Protein AF-A0A7X6ZWE7-F1 (afdb_monomer)

Radius of gyration: 20.79 Å; Cα contacts (8 Å, |Δi|>4): 295; chains: 1; bounding box: 58×26×66 Å

pLDDT: mean 70.1, std 13.29, range [30.09, 93.81]

Nearest PDB structures (foldseek):
  4ei0-assembly1_A  TM=2.474E-01  e=1.448E-02  Parabacteroides merdae ATCC 43184
  6ezs-assembly1_A  TM=3.979E-01  e=2.684E-01  Vibrio harveyi
  6ezt-assembly1_A  TM=3.977E-01  e=3.407E-01  Vibrio harveyi
  8xel-assembly1_A  TM=2.950E-01  e=9.748E-02  Homo sapiens
  4ihb-assembly2_B  TM=2.756E-01  e=7.112E+00  Homo sapiens

Solvent-accessible surface area (backbone atoms only — not comparable to full-atom values): 9346 Å² total; per-residue (Å²): 111,70,71,61,52,52,53,51,51,51,53,52,52,52,53,52,50,51,50,52,50,46,58,74,74,63,64,57,52,46,71,46,66,74,46,76,44,79,43,68,65,90,64,62,59,60,81,31,66,42,88,61,94,87,67,58,67,92,52,30,38,27,38,42,32,34,33,33,42,58,64,55,75,61,42,58,73,28,78,38,34,38,65,40,82,70,40,78,57,62,86,82,54,54,73,26,47,26,39,35,88,82,58,102,67,67,64,51,31,62,49,57,31,86,54,88,67,48,61,51,44,41,27,36,35,37,56,77,63,58,68,68,61,49,51,60,51,50,39,54,29,28,32,27,38,33,25,32,51,96,90,40,80,40,79,37,28,70,76,41,58,49,79,84,129

Sequence (165 aa):
MKKKVIILCCVIITVLLALIVKDVFFTPLVINVKSVEISKPKLSLASYGVQTDNISMENTNVAVVSLEIYNPSLLKQYSLVDIKVYEKGNEEIILGNIIDMGGESGLVGTIKPSSTRSCNNVTLLLSNKDENYLLQEIAKIKFVATGIIFGKRQIISMPFSLSIN

Secondary structure (DSSP, 8-state):
-HHHHHHHHHHHHHHHHHHHHHHHHH-PPEEEEEEEEEE--SS-GGGGT---TT--GGG-EEEEEEEEEE-GGGGGG-S-EEEEEEE-S-TTS-------SSSS--SS-EE-TT---SEEEEEEEE-SS-HHHHHHHHHT-EEEEEEEETTEEEE-S--EE----

Mean predicted aligned error: 11.07 Å

Foldseek 3Di:
DVVVVVVVVVVVVVVVVVVVCCCLPAQFWDKDWPDKDKDQDPDDLVLLVDPDPPADSVLKIKIKIKMFIDPLVSLLQFQKKFKDFPDQQDPPFPFGAFFWPPDDDGGTQIDGSPDPDRITIGMGMGGSDDPVVRVVRQQRTWMFMWGQHPNDIDTRHDIDGDDHD

Structure (mmCIF, N/CA/C/O backbone):
data_AF-A0A7X6ZWE7-F1
#
_entry.id   AF-A0A7X6ZWE7-F1
#
loop_
_atom_site.group_PDB
_atom_site.id
_atom_site.type_symbol
_atom_site.label_atom_id
_atom_site.label_alt_id
_atom_site.label_comp_id
_atom_site.label_asym_id
_atom_site.label_entity_id
_atom_site.label_seq_id
_atom_site.pdbx_PDB_ins_code
_atom_site.Cartn_x
_atom_site.Cartn_y
_atom_site.Cartn_z
_atom_site.occupancy
_atom_site.B_iso_or_equiv
_atom_site.auth_seq_id
_atom_site.auth_comp_id
_atom_site.auth_asym_id
_atom_site.auth_atom_id
_atom_site.pdbx_PDB_model_num
ATOM 1 N N . MET A 1 1 ? -36.289 -8.992 43.141 1.00 68.12 1 MET A N 1
ATOM 2 C CA . MET A 1 1 ? -36.202 -8.145 41.923 1.00 68.12 1 MET A CA 1
ATOM 3 C C . MET A 1 1 ? -34.816 -7.529 41.708 1.00 68.12 1 MET A C 1
ATOM 5 O O . MET A 1 1 ? -34.298 -7.683 40.614 1.00 68.12 1 MET A O 1
ATOM 9 N N . LYS A 1 2 ? -34.154 -6.949 42.725 1.00 78.94 2 LYS A N 1
ATOM 10 C CA . LYS A 1 2 ? -32.828 -6.295 42.592 1.00 78.94 2 LYS A CA 1
ATOM 11 C C . LYS A 1 2 ? -31.727 -7.140 41.911 1.00 78.94 2 LYS A C 1
ATOM 13 O O . LYS A 1 2 ? -31.059 -6.641 41.017 1.00 78.94 2 LYS A O 1
ATOM 18 N N . LYS A 1 3 ? -31.590 -8.436 42.242 1.00 78.00 3 LYS A N 1
ATOM 19 C CA . LYS A 1 3 ? -30.607 -9.335 41.590 1.00 78.00 3 LYS A CA 1
ATOM 20 C C . LYS A 1 3 ? -30.829 -9.507 40.078 1.00 78.00 3 LYS A C 1
ATOM 22 O O . LYS A 1 3 ? -29.861 -9.535 39.332 1.00 78.00 3 LYS A O 1
ATOM 27 N N . LYS A 1 4 ? -32.088 -9.580 39.620 1.00 82.56 4 LYS A N 1
ATOM 28 C CA . LYS A 1 4 ? -32.414 -9.708 38.186 1.00 82.56 4 LYS A CA 1
ATOM 29 C C . LYS A 1 4 ? -32.058 -8.434 37.409 1.00 82.56 4 LYS A C 1
ATOM 31 O O . LYS A 1 4 ? -31.587 -8.526 36.285 1.00 82.56 4 LYS A O 1
ATOM 36 N N . VAL A 1 5 ? -32.227 -7.267 38.038 1.00 88.62 5 VAL A N 1
ATOM 37 C CA . VAL A 1 5 ? -31.866 -5.962 37.456 1.00 88.62 5 VAL A CA 1
ATOM 38 C C . VAL A 1 5 ? -30.350 -5.820 37.308 1.00 88.62 5 VAL A C 1
ATOM 40 O O . VAL A 1 5 ? -29.884 -5.394 36.260 1.00 88.62 5 VAL A O 1
ATOM 43 N N . ILE A 1 6 ? -29.574 -6.240 38.314 1.00 91.31 6 ILE A N 1
ATOM 44 C CA . ILE A 1 6 ? -28.102 -6.200 38.252 1.00 91.31 6 ILE A CA 1
ATOM 45 C C . ILE A 1 6 ? -27.581 -7.076 37.108 1.00 91.31 6 ILE A C 1
ATOM 47 O O . ILE A 1 6 ? -26.766 -6.617 36.316 1.00 91.31 6 ILE A O 1
ATOM 51 N N . ILE A 1 7 ? -28.093 -8.305 36.982 1.00 93.00 7 ILE A N 1
ATOM 52 C CA . ILE A 1 7 ? -27.699 -9.220 35.900 1.00 93.00 7 ILE A CA 1
ATOM 53 C C . ILE A 1 7 ? -28.023 -8.610 34.531 1.00 93.00 7 ILE A C 1
ATOM 55 O O . ILE A 1 7 ? -27.175 -8.628 33.643 1.00 93.00 7 ILE A O 1
ATOM 59 N N . LEU A 1 8 ? -29.212 -8.021 34.371 1.00 92.56 8 LEU A N 1
ATOM 60 C CA . LEU A 1 8 ? -29.612 -7.372 33.122 1.00 92.56 8 LEU A CA 1
ATOM 61 C C . LEU A 1 8 ? -28.696 -6.188 32.767 1.00 92.56 8 LEU A C 1
ATOM 63 O O . LEU A 1 8 ? -28.251 -6.088 31.627 1.00 92.56 8 LEU A O 1
ATOM 67 N N . CYS A 1 9 ? -28.355 -5.335 33.740 1.00 91.62 9 CYS A N 1
ATOM 68 C CA . CYS A 1 9 ? -27.399 -4.243 33.533 1.00 91.62 9 CYS A CA 1
ATOM 69 C C . CYS A 1 9 ? -26.009 -4.756 33.139 1.00 91.62 9 CYS A C 1
ATOM 71 O O . CYS A 1 9 ? -25.406 -4.206 32.222 1.00 91.62 9 CYS A O 1
ATOM 73 N N . CYS A 1 10 ? -25.510 -5.815 33.787 1.00 91.75 10 CYS A N 1
ATOM 74 C CA . CYS A 1 10 ? -24.233 -6.423 33.415 1.00 91.75 10 CYS A CA 1
ATOM 75 C C . CYS A 1 10 ? -24.249 -6.904 31.961 1.00 91.75 10 CYS A C 1
ATOM 77 O O . CYS A 1 10 ? -23.329 -6.577 31.220 1.00 91.75 10 CYS A O 1
ATOM 79 N N . VAL A 1 11 ? -25.311 -7.593 31.528 1.00 92.50 11 VAL A N 1
ATOM 80 C CA . VAL A 1 11 ? -25.451 -8.055 30.136 1.00 92.50 11 VAL A CA 1
ATOM 81 C C . VAL A 1 11 ? -25.431 -6.880 29.155 1.00 92.50 11 VAL A C 1
ATOM 83 O O . VAL A 1 11 ? -24.698 -6.931 28.171 1.00 92.50 11 VAL A O 1
ATOM 86 N N . ILE A 1 12 ? -26.173 -5.803 29.431 1.00 93.81 12 ILE A N 1
ATOM 87 C CA . ILE A 1 12 ? -26.206 -4.610 28.566 1.00 93.81 12 ILE A CA 1
ATOM 88 C C . ILE A 1 12 ? -24.813 -3.976 28.450 1.00 93.81 12 ILE A C 1
ATOM 90 O O . ILE A 1 12 ? -24.368 -3.676 27.343 1.00 93.81 12 ILE A O 1
ATOM 94 N N . ILE A 1 13 ? -24.105 -3.815 29.571 1.00 93.62 13 ILE A N 1
ATOM 95 C CA . ILE A 1 13 ? -22.746 -3.255 29.593 1.00 93.62 13 ILE A CA 1
ATOM 96 C C . ILE A 1 13 ? -21.783 -4.141 28.796 1.00 93.62 13 ILE A C 1
ATOM 98 O O . ILE A 1 13 ? -20.994 -3.624 28.008 1.00 93.62 13 ILE A O 1
ATOM 102 N N . THR A 1 14 ? -21.862 -5.466 28.946 1.00 91.81 14 THR A N 1
ATOM 103 C CA . THR A 1 14 ? -21.023 -6.405 28.188 1.00 91.81 14 THR A CA 1
ATOM 104 C C . THR A 1 14 ? -21.303 -6.335 26.686 1.00 91.81 14 THR A C 1
ATOM 106 O O . THR A 1 14 ? -20.359 -6.325 25.900 1.00 91.81 14 THR A O 1
ATOM 109 N N . VAL A 1 15 ? -22.571 -6.233 26.275 1.00 89.88 15 VAL A N 1
ATOM 110 C CA . VAL A 1 15 ? -22.945 -6.084 24.858 1.00 89.88 15 VAL A CA 1
ATOM 111 C C . VAL A 1 15 ? -22.434 -4.757 24.290 1.00 89.88 15 VAL A C 1
ATOM 113 O O . VAL A 1 15 ? -21.852 -4.747 23.209 1.00 89.88 15 VAL A O 1
ATOM 116 N N . LEU A 1 16 ? -22.577 -3.650 25.026 1.00 88.19 16 LEU A N 1
ATOM 117 C CA . LEU A 1 16 ? -22.055 -2.341 24.612 1.00 88.19 16 LEU A CA 1
ATOM 118 C C . LEU A 1 16 ? -20.528 -2.346 24.476 1.00 88.19 16 LEU A C 1
ATOM 120 O O . LEU A 1 16 ? -20.004 -1.876 23.470 1.00 88.19 16 LEU A O 1
ATOM 124 N N . LEU A 1 17 ? -19.814 -2.923 25.445 1.00 86.19 17 LEU A N 1
ATOM 125 C CA . LEU A 1 17 ? -18.360 -3.096 25.373 1.00 86.19 17 LEU A CA 1
ATOM 126 C C . LEU A 1 17 ? -17.954 -3.937 24.160 1.00 86.19 17 LEU A C 1
ATOM 128 O O . LEU A 1 17 ? -17.020 -3.566 23.457 1.00 86.19 17 LEU A O 1
ATOM 132 N N . ALA A 1 18 ? -18.667 -5.030 23.879 1.00 79.50 18 ALA A N 1
ATOM 133 C CA . ALA A 1 18 ? -18.394 -5.873 22.719 1.00 79.50 18 ALA A CA 1
ATOM 134 C C . ALA A 1 18 ? -18.595 -5.124 21.389 1.00 79.50 18 ALA A C 1
ATOM 136 O O . ALA A 1 18 ? -17.803 -5.311 20.468 1.00 79.50 18 ALA A O 1
ATOM 137 N N . LEU A 1 19 ? -19.607 -4.255 21.293 1.00 77.69 19 LEU A N 1
ATOM 138 C CA . LEU A 1 19 ? -19.843 -3.413 20.115 1.00 77.69 19 LEU A CA 1
ATOM 139 C C . LEU A 1 19 ? -18.746 -2.353 19.936 1.00 77.69 19 LEU A C 1
ATOM 141 O O . LEU A 1 19 ? -18.218 -2.219 18.838 1.00 77.69 19 LEU A O 1
ATOM 145 N N . ILE A 1 20 ? -18.332 -1.674 21.012 1.00 75.31 20 ILE A N 1
ATOM 146 C CA . ILE A 1 20 ? -17.241 -0.681 20.970 1.00 75.31 20 ILE A CA 1
ATOM 147 C C . ILE A 1 20 ? -15.922 -1.340 20.558 1.00 75.31 20 ILE A C 1
ATOM 149 O O . ILE A 1 20 ? -15.205 -0.825 19.705 1.00 75.31 20 ILE A O 1
ATOM 153 N N . VAL A 1 21 ? -15.606 -2.499 21.140 1.00 71.00 21 VAL A N 1
ATOM 154 C CA . VAL A 1 21 ? -14.442 -3.304 20.750 1.00 71.00 21 VAL A CA 1
ATOM 155 C C . VAL A 1 21 ? -14.572 -3.699 19.275 1.00 71.00 21 VAL A C 1
ATOM 157 O O . VAL A 1 21 ? -13.614 -3.565 18.523 1.00 71.00 21 VAL A O 1
ATOM 160 N N . LYS A 1 22 ? -15.754 -4.109 18.805 1.00 65.81 22 LYS A N 1
ATOM 161 C CA . LYS A 1 22 ? -15.937 -4.448 17.392 1.00 65.81 22 LYS A CA 1
ATOM 162 C C . LYS A 1 22 ? -15.646 -3.259 16.462 1.00 65.81 22 LYS A C 1
ATOM 164 O O . LYS A 1 22 ? -14.884 -3.411 15.513 1.00 65.81 22 LYS A O 1
ATOM 169 N N . ASP A 1 23 ? -16.190 -2.083 16.749 1.00 60.84 23 ASP A N 1
ATOM 170 C CA . ASP A 1 23 ? -16.010 -0.906 15.890 1.00 60.84 23 ASP A CA 1
ATOM 171 C C . ASP A 1 23 ? -14.566 -0.386 15.914 1.00 60.84 23 ASP A C 1
ATOM 173 O O . ASP A 1 23 ? -14.014 -0.032 14.871 1.00 60.84 23 ASP A O 1
ATOM 177 N N . VAL A 1 24 ? -13.918 -0.394 17.082 1.00 61.69 24 VAL A N 1
ATOM 178 C CA . VAL A 1 24 ? -12.531 0.070 17.225 1.00 61.69 24 VAL A CA 1
ATOM 179 C C . VAL A 1 24 ? -11.528 -0.929 16.647 1.00 61.69 24 VAL A C 1
ATOM 181 O O . VAL A 1 24 ? -10.527 -0.499 16.092 1.00 61.69 24 VAL A O 1
ATOM 184 N N . PHE A 1 25 ? -11.767 -2.241 16.743 1.00 62.09 25 PHE A N 1
ATOM 185 C CA . PHE A 1 25 ? -10.792 -3.249 16.300 1.00 62.09 25 PHE A CA 1
ATOM 186 C C . PHE A 1 25 ? -11.036 -3.811 14.895 1.00 62.09 25 PHE A C 1
ATOM 188 O O . PHE A 1 25 ? -10.111 -4.392 14.332 1.00 62.09 25 PHE A O 1
ATOM 195 N N . PHE A 1 26 ? -12.237 -3.670 14.322 1.00 64.06 26 PHE A N 1
ATOM 196 C CA . PHE A 1 26 ? -12.584 -4.325 13.052 1.00 64.06 26 PHE A CA 1
ATOM 197 C C . PHE A 1 26 ? -13.029 -3.376 11.943 1.00 64.06 26 PHE A C 1
ATOM 199 O O . PHE A 1 26 ? -13.386 -3.863 10.871 1.00 64.06 26 PHE A O 1
ATOM 206 N N . THR A 1 27 ? -13.008 -2.055 12.145 1.00 69.94 27 THR A N 1
ATOM 207 C CA . THR A 1 27 ? -13.244 -1.132 11.027 1.00 69.94 27 THR A CA 1
ATOM 208 C C . THR A 1 27 ? -12.039 -1.182 10.085 1.00 69.94 27 THR A C 1
ATOM 210 O O . THR A 1 27 ? -10.950 -0.753 10.480 1.00 69.94 27 THR A O 1
ATOM 213 N N . PRO A 1 28 ? -12.187 -1.703 8.851 1.00 73.44 28 PRO A N 1
ATOM 214 C CA . PRO A 1 28 ? -11.075 -1.750 7.922 1.00 73.44 28 PRO A CA 1
ATOM 215 C C . PRO A 1 28 ? -10.683 -0.328 7.515 1.00 73.44 28 PRO A C 1
ATOM 217 O O . PRO A 1 28 ? -11.529 0.535 7.276 1.00 73.44 28 PRO A O 1
ATOM 220 N N . LEU A 1 29 ? -9.382 -0.098 7.405 1.00 78.25 29 LEU A N 1
ATOM 221 C CA . LEU A 1 29 ? -8.805 1.064 6.763 1.00 78.25 29 LEU A CA 1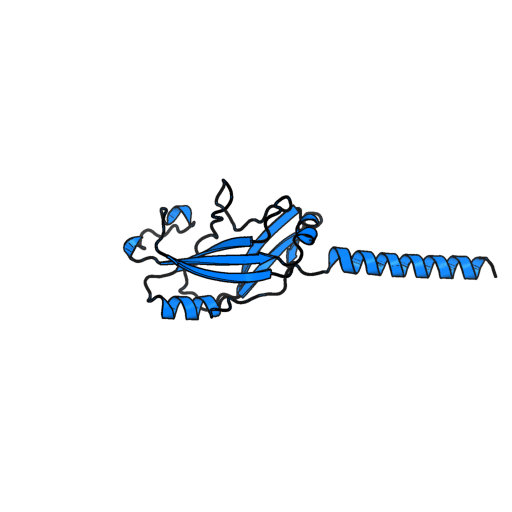
ATOM 222 C C . LEU A 1 29 ? -9.304 1.130 5.318 1.00 78.25 29 LEU A C 1
ATOM 224 O O . LEU A 1 29 ? -9.141 0.186 4.540 1.00 78.25 29 LEU A O 1
ATOM 228 N N . VAL A 1 30 ? -9.909 2.258 4.967 1.00 81.50 30 VAL A N 1
ATOM 229 C CA . VAL A 1 30 ? -10.377 2.523 3.609 1.00 81.50 30 VAL A CA 1
ATOM 230 C C . VAL A 1 30 ? -9.274 3.272 2.872 1.00 81.50 30 VAL A C 1
ATOM 232 O O . VAL A 1 30 ? -8.828 4.330 3.318 1.00 81.50 30 VAL A O 1
ATOM 235 N N . ILE A 1 31 ? -8.824 2.702 1.757 1.00 78.75 31 ILE A N 1
ATOM 236 C CA . ILE A 1 31 ? -7.748 3.243 0.928 1.00 78.75 31 ILE A CA 1
ATOM 237 C C . ILE A 1 31 ? -8.267 3.381 -0.495 1.00 78.75 31 ILE A C 1
ATOM 239 O O . ILE A 1 31 ? -8.742 2.409 -1.077 1.00 78.75 31 ILE A O 1
ATOM 243 N N . ASN A 1 32 ? -8.135 4.582 -1.043 1.00 79.88 32 ASN A N 1
ATOM 244 C CA . ASN A 1 32 ? -8.447 4.899 -2.425 1.00 79.88 32 ASN A CA 1
ATOM 245 C C . ASN A 1 32 ? -7.166 5.188 -3.199 1.00 79.88 32 ASN A C 1
ATOM 247 O O . ASN A 1 32 ? -6.156 5.613 -2.641 1.00 79.88 32 ASN A O 1
ATOM 251 N N . VAL A 1 33 ? -7.219 4.985 -4.507 1.00 77.62 33 VAL A N 1
ATOM 252 C CA . VAL A 1 33 ? -6.131 5.338 -5.416 1.00 77.62 33 VAL A CA 1
ATOM 253 C C . VAL A 1 33 ? -6.441 6.717 -5.970 1.00 77.62 33 VAL A C 1
ATOM 255 O O . VAL A 1 33 ? -7.482 6.919 -6.586 1.00 77.62 33 VAL A O 1
ATOM 258 N N . LYS A 1 34 ? -5.557 7.676 -5.708 1.00 77.00 34 LYS A N 1
ATOM 259 C CA . LYS A 1 34 ? -5.712 9.066 -6.136 1.00 77.00 34 LYS A CA 1
ATOM 260 C C . LYS A 1 34 ? -5.150 9.297 -7.534 1.00 77.00 34 LYS A C 1
ATOM 262 O O . LYS A 1 34 ? -5.769 9.991 -8.332 1.00 77.00 34 LYS A O 1
ATOM 267 N N . SER A 1 35 ? -3.970 8.754 -7.815 1.00 75.88 35 SER A N 1
ATOM 268 C CA . SER A 1 35 ? -3.336 8.853 -9.130 1.00 75.88 35 SER A CA 1
ATOM 269 C C . SER A 1 35 ? -2.359 7.707 -9.355 1.00 75.88 35 SER A C 1
ATOM 271 O O . SER A 1 35 ? -1.858 7.104 -8.403 1.00 75.88 35 SER A O 1
ATOM 273 N N . VAL A 1 36 ? -2.082 7.428 -10.625 1.00 77.62 36 VAL A N 1
ATOM 274 C CA . VAL A 1 36 ? -0.993 6.559 -11.066 1.00 77.62 36 VAL A CA 1
ATOM 275 C C . VAL A 1 36 ? -0.181 7.354 -12.078 1.00 77.62 36 VAL A C 1
ATOM 277 O O . VAL A 1 36 ? -0.727 7.835 -13.064 1.00 77.62 36 VAL A O 1
ATOM 280 N N . GLU A 1 37 ? 1.108 7.517 -11.818 1.00 77.62 37 GLU A N 1
ATOM 281 C CA . GLU A 1 37 ? 2.028 8.256 -12.680 1.00 77.62 37 GLU A CA 1
ATOM 282 C C . GLU A 1 37 ? 3.129 7.320 -13.156 1.00 77.62 37 GLU A C 1
ATOM 284 O O . GLU A 1 37 ? 3.828 6.725 -12.337 1.00 77.62 37 GLU A O 1
ATOM 289 N N . ILE A 1 38 ? 3.313 7.200 -14.469 1.00 78.31 38 ILE A N 1
ATOM 290 C CA . ILE A 1 38 ? 4.439 6.455 -15.028 1.00 78.31 38 ILE A CA 1
ATOM 291 C C . ILE A 1 38 ? 5.572 7.430 -15.333 1.00 78.31 38 ILE A C 1
ATOM 293 O O . ILE A 1 38 ? 5.389 8.481 -15.940 1.00 78.31 38 ILE A O 1
ATOM 297 N N . SER A 1 39 ? 6.768 7.094 -14.865 1.00 76.44 39 SER A N 1
ATOM 298 C CA . SER A 1 39 ? 7.966 7.910 -15.027 1.00 76.44 39 SER A CA 1
ATOM 299 C C . SER A 1 39 ? 9.203 7.037 -15.210 1.00 76.44 39 SER A C 1
ATOM 301 O O . SER A 1 39 ? 9.163 5.815 -1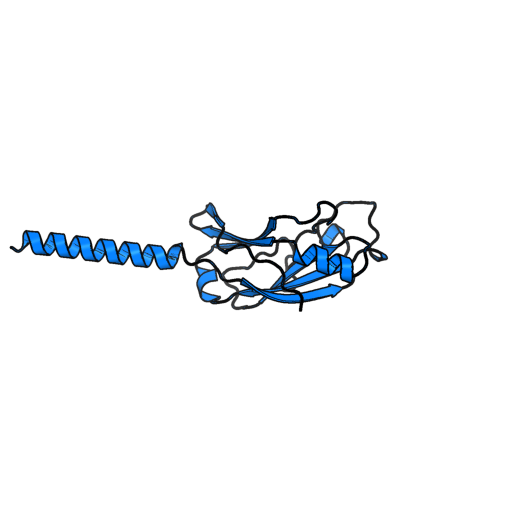5.051 1.00 76.44 39 SER A O 1
ATOM 303 N N . LYS A 1 40 ? 10.331 7.663 -15.549 1.00 77.44 40 LYS A N 1
ATOM 304 C CA . LYS A 1 40 ? 11.631 6.991 -15.535 1.00 77.44 40 LYS A CA 1
ATOM 305 C C . LYS A 1 40 ? 12.200 6.936 -14.113 1.00 77.44 40 LYS A C 1
ATOM 307 O O . LYS A 1 40 ? 11.977 7.869 -13.334 1.00 77.44 40 LYS A O 1
ATOM 312 N N . PRO A 1 41 ? 12.944 5.872 -13.760 1.00 71.06 41 PRO A N 1
ATOM 313 C CA . PRO A 1 41 ? 13.587 5.773 -12.458 1.00 71.06 41 PRO A CA 1
ATOM 314 C C . PRO A 1 41 ? 14.542 6.952 -12.245 1.00 71.06 41 PRO A C 1
ATOM 316 O O . PRO A 1 41 ? 15.390 7.245 -13.084 1.00 71.06 41 PRO A O 1
ATOM 319 N N . LYS A 1 42 ? 14.388 7.635 -11.107 1.00 69.75 42 LYS A N 1
ATOM 320 C CA . LYS A 1 42 ? 15.223 8.785 -10.710 1.00 69.75 42 LYS A CA 1
ATOM 321 C C . LYS A 1 42 ? 16.464 8.366 -9.916 1.00 69.75 42 LYS A C 1
ATOM 323 O O . LYS A 1 42 ? 17.370 9.169 -9.727 1.00 69.75 42 LYS A O 1
ATOM 328 N N . LEU A 1 43 ? 16.480 7.125 -9.430 1.00 65.88 43 LEU A N 1
ATOM 329 C CA . LEU A 1 43 ? 17.551 6.515 -8.642 1.00 65.88 43 LEU A CA 1
ATOM 330 C C . LEU A 1 43 ? 17.986 5.192 -9.287 1.00 65.88 43 LEU A C 1
ATOM 332 O O . LEU A 1 43 ? 17.325 4.691 -10.195 1.00 65.88 43 LEU A O 1
ATOM 336 N N . SER A 1 44 ? 19.081 4.605 -8.802 1.00 69.00 44 SER A N 1
ATOM 337 C CA . SER A 1 44 ? 19.523 3.274 -9.241 1.00 69.00 44 SER A CA 1
ATOM 338 C C . SER A 1 44 ? 18.453 2.204 -8.984 1.00 69.00 44 SER A C 1
ATOM 340 O O . SER A 1 44 ? 17.748 2.282 -7.981 1.00 69.00 44 SER A O 1
ATOM 342 N N . LEU A 1 45 ? 18.366 1.163 -9.824 1.00 65.94 45 LEU A N 1
ATOM 343 C CA . LEU A 1 45 ? 17.415 0.049 -9.635 1.00 65.94 45 LEU A CA 1
ATOM 344 C C . LEU A 1 45 ? 17.597 -0.680 -8.291 1.00 65.94 45 LEU A C 1
ATOM 346 O O . LEU A 1 45 ? 16.618 -1.126 -7.690 1.00 65.94 45 LEU A O 1
ATOM 350 N N . ALA A 1 46 ? 18.826 -0.713 -7.768 1.00 63.16 46 ALA A N 1
ATOM 351 C CA . ALA A 1 46 ? 19.127 -1.246 -6.441 1.00 63.16 46 ALA A CA 1
ATOM 352 C C . ALA A 1 46 ? 18.396 -0.485 -5.321 1.00 63.16 46 ALA A C 1
ATOM 354 O O . ALA A 1 46 ? 17.953 -1.092 -4.346 1.00 63.16 46 ALA A O 1
ATOM 355 N N . SER A 1 47 ? 18.190 0.829 -5.479 1.00 58.38 47 SER A N 1
ATOM 356 C CA . SER A 1 47 ? 17.410 1.650 -4.541 1.00 58.38 47 SER A CA 1
ATOM 357 C C . SER A 1 47 ? 15.934 1.245 -4.494 1.00 58.38 47 SER A C 1
ATOM 359 O O . SER A 1 47 ? 15.272 1.464 -3.486 1.00 58.38 47 SER A O 1
ATOM 361 N N . TYR A 1 48 ? 15.435 0.603 -5.552 1.00 57.00 48 TYR A N 1
ATOM 362 C CA . TYR A 1 48 ? 14.096 0.014 -5.636 1.00 57.00 48 TYR A CA 1
ATOM 363 C C . TYR A 1 48 ? 14.100 -1.484 -5.287 1.00 57.00 48 TYR A C 1
ATOM 365 O O . TYR A 1 48 ? 13.140 -2.194 -5.575 1.00 57.00 48 TYR A O 1
ATOM 373 N N . GLY A 1 49 ? 15.173 -2.001 -4.679 1.00 53.91 49 GLY A N 1
ATOM 374 C CA . GLY A 1 49 ? 15.266 -3.395 -4.244 1.00 53.91 49 GLY A CA 1
ATOM 375 C C . GLY A 1 49 ? 15.360 -4.423 -5.373 1.00 53.91 49 GLY A C 1
ATOM 376 O O . GLY A 1 49 ? 15.141 -5.605 -5.119 1.00 53.91 49 GLY A O 1
ATOM 377 N N . VAL A 1 50 ? 15.675 -4.002 -6.600 1.00 58.59 50 VAL A N 1
ATOM 378 C CA . VAL A 1 50 ? 15.901 -4.914 -7.725 1.00 58.59 50 VAL A CA 1
ATOM 379 C C . VAL A 1 50 ? 17.385 -5.249 -7.812 1.00 58.59 50 VAL A C 1
ATOM 381 O O . VAL A 1 50 ? 18.221 -4.370 -7.998 1.00 58.59 50 VAL A O 1
ATOM 384 N N . GLN A 1 51 ? 17.699 -6.536 -7.650 1.00 54.38 51 GLN A N 1
ATOM 385 C CA . GLN A 1 51 ? 19.063 -7.083 -7.635 1.00 54.38 51 GLN A CA 1
ATOM 386 C C . GLN A 1 51 ? 19.468 -7.727 -8.972 1.00 54.38 51 GLN A C 1
ATOM 388 O O . GLN A 1 51 ? 20.334 -8.593 -9.000 1.00 54.38 51 GLN A O 1
ATOM 393 N N . THR A 1 52 ? 18.807 -7.389 -10.080 1.00 56.19 52 THR A N 1
ATOM 394 C CA . THR A 1 52 ? 19.068 -8.061 -11.360 1.00 56.19 52 THR A CA 1
ATOM 395 C C . THR A 1 52 ? 20.040 -7.265 -12.224 1.00 56.19 52 THR A C 1
ATOM 397 O O . THR A 1 52 ? 19.707 -6.163 -12.657 1.00 56.19 52 THR A O 1
ATOM 400 N N . ASP A 1 53 ? 21.175 -7.875 -12.567 1.00 53.16 53 ASP A N 1
ATOM 401 C CA . ASP A 1 53 ? 22.233 -7.290 -13.409 1.00 53.16 53 ASP A CA 1
ATOM 402 C C . ASP A 1 53 ? 21.813 -7.043 -14.876 1.00 53.16 53 ASP A C 1
ATOM 404 O O . ASP A 1 53 ? 22.494 -6.339 -15.616 1.00 53.16 53 ASP A O 1
ATOM 408 N N . ASN A 1 54 ? 20.669 -7.592 -15.305 1.00 56.94 54 ASN A N 1
ATOM 409 C CA . ASN A 1 54 ? 20.250 -7.636 -16.713 1.00 56.94 54 ASN A CA 1
ATOM 410 C C . ASN A 1 54 ? 19.191 -6.593 -17.111 1.00 56.94 54 ASN A C 1
ATOM 412 O O . ASN A 1 54 ? 18.657 -6.660 -18.218 1.00 56.94 54 ASN A O 1
ATOM 416 N N . ILE A 1 55 ? 18.847 -5.648 -16.233 1.00 65.69 55 ILE A N 1
ATOM 417 C CA . ILE A 1 55 ? 17.821 -4.634 -16.516 1.00 65.69 55 ILE A CA 1
ATOM 418 C C . ILE A 1 55 ? 18.479 -3.258 -16.569 1.00 65.69 55 ILE A C 1
ATOM 420 O O . ILE A 1 55 ? 18.997 -2.772 -15.566 1.00 65.69 55 ILE A O 1
ATOM 424 N N . SER A 1 56 ? 18.457 -2.613 -17.738 1.00 66.81 56 SER A N 1
ATOM 425 C CA . SER A 1 56 ? 18.983 -1.254 -17.879 1.00 66.81 56 SER A CA 1
ATOM 426 C C . SER A 1 56 ? 17.971 -0.207 -17.396 1.00 66.81 56 SER A C 1
ATOM 428 O O . SER A 1 56 ? 16.764 -0.317 -17.632 1.00 66.81 56 SER A O 1
ATOM 430 N N . MET A 1 57 ? 18.463 0.848 -16.734 1.00 69.81 57 MET A N 1
ATOM 431 C CA . MET A 1 57 ? 17.627 1.959 -16.252 1.00 69.81 57 MET A CA 1
ATOM 432 C C . MET A 1 57 ? 16.866 2.666 -17.379 1.00 69.81 57 MET A C 1
ATOM 434 O O . MET A 1 57 ? 15.709 3.031 -17.194 1.00 69.81 57 MET A O 1
ATOM 438 N N . GLU A 1 58 ? 17.489 2.833 -18.548 1.00 69.75 58 GLU A N 1
ATOM 439 C CA . GLU A 1 58 ? 16.899 3.529 -19.705 1.00 69.75 58 GLU A CA 1
ATOM 440 C C . GLU A 1 58 ? 15.607 2.853 -20.193 1.00 69.75 58 GLU A C 1
ATOM 442 O O . GLU A 1 58 ? 14.632 3.506 -20.577 1.00 69.75 58 GLU A O 1
ATOM 447 N N . ASN A 1 59 ? 15.579 1.531 -20.067 1.00 72.62 59 ASN A N 1
ATOM 448 C CA . ASN A 1 59 ? 14.508 0.652 -20.508 1.00 72.62 59 ASN A CA 1
ATOM 449 C C . ASN A 1 59 ? 13.511 0.314 -19.395 1.00 72.62 59 ASN A C 1
ATOM 451 O O . ASN A 1 59 ? 12.605 -0.481 -19.598 1.00 72.62 59 ASN A O 1
ATOM 455 N N . THR A 1 60 ? 13.666 0.889 -18.205 1.00 74.19 60 THR A N 1
ATOM 456 C CA . THR A 1 60 ? 12.776 0.604 -17.079 1.00 74.19 60 THR A CA 1
ATOM 457 C C . THR A 1 60 ? 11.797 1.749 -16.892 1.00 74.19 60 THR A C 1
ATOM 459 O O . THR A 1 60 ? 12.176 2.921 -16.936 1.00 74.19 60 THR A O 1
ATOM 462 N N . ASN A 1 61 ? 10.533 1.406 -16.670 1.00 75.69 61 ASN A N 1
ATOM 463 C CA . ASN A 1 61 ? 9.509 2.359 -16.268 1.00 75.69 61 ASN A CA 1
ATOM 464 C C . ASN A 1 61 ? 9.172 2.141 -14.788 1.00 75.69 61 ASN A C 1
ATOM 466 O O . ASN A 1 61 ? 9.317 1.049 -14.237 1.00 75.69 61 ASN A O 1
ATOM 470 N N . VAL A 1 62 ? 8.740 3.204 -14.128 1.00 75.38 62 VAL A N 1
ATOM 471 C CA . VAL A 1 62 ? 8.331 3.211 -12.725 1.00 75.38 62 VAL A CA 1
ATOM 472 C C . VAL A 1 62 ? 6.917 3.760 -12.662 1.00 75.38 62 VAL A C 1
ATOM 474 O O . VAL A 1 62 ? 6.703 4.889 -13.095 1.00 75.38 62 VAL A O 1
ATOM 477 N N . ALA A 1 63 ? 5.974 3.010 -12.095 1.00 75.00 63 ALA A N 1
ATOM 478 C CA . ALA A 1 63 ? 4.684 3.572 -11.705 1.00 75.00 63 ALA A CA 1
ATOM 479 C C . ALA A 1 63 ? 4.736 4.049 -10.260 1.00 75.00 63 ALA A C 1
ATOM 481 O O . ALA A 1 63 ? 5.053 3.282 -9.354 1.00 75.00 63 ALA A O 1
ATOM 482 N N . VAL A 1 64 ? 4.365 5.299 -10.035 1.00 74.75 64 VAL A N 1
ATOM 483 C CA . VAL A 1 64 ? 4.117 5.864 -8.715 1.00 74.75 64 VAL A CA 1
ATOM 484 C C . VAL A 1 64 ? 2.609 5.948 -8.526 1.00 74.75 64 VAL A C 1
ATOM 486 O O . VAL A 1 64 ? 1.914 6.670 -9.231 1.00 74.75 64 VAL A O 1
ATOM 489 N N . VAL A 1 65 ? 2.098 5.185 -7.572 1.00 74.75 65 VAL A N 1
ATOM 490 C CA . VAL A 1 65 ? 0.688 5.136 -7.200 1.00 74.75 65 VAL A CA 1
ATOM 491 C C . VAL A 1 65 ? 0.481 5.996 -5.961 1.00 74.75 65 VAL A C 1
ATOM 493 O O . VAL A 1 65 ? 0.949 5.648 -4.879 1.00 74.75 65 VAL A O 1
ATOM 496 N N . SER A 1 66 ? -0.257 7.090 -6.085 1.00 74.31 66 SER A N 1
ATOM 497 C CA . SER A 1 66 ? -0.670 7.894 -4.934 1.00 74.31 66 SER A CA 1
ATOM 498 C C . SER A 1 66 ? -1.921 7.285 -4.308 1.00 74.31 66 SER A C 1
ATOM 500 O O . SER A 1 66 ? -2.951 7.153 -4.966 1.00 74.31 66 SER A O 1
ATOM 502 N N . LEU A 1 67 ? -1.850 6.934 -3.031 1.00 75.31 67 LEU A N 1
ATOM 503 C CA . LEU A 1 67 ? -2.939 6.375 -2.239 1.00 75.31 67 LEU A CA 1
ATOM 504 C C . LEU A 1 67 ? -3.475 7.418 -1.269 1.00 75.31 67 LEU A C 1
ATOM 506 O O . LEU A 1 67 ? -2.699 8.086 -0.592 1.00 75.31 67 LEU A O 1
ATOM 510 N N . GLU A 1 68 ? -4.792 7.510 -1.156 1.00 76.56 68 GLU A N 1
ATOM 511 C CA . GLU A 1 68 ? -5.497 8.327 -0.178 1.00 76.56 68 GLU A CA 1
ATOM 512 C C . GLU A 1 68 ? -6.148 7.439 0.883 1.00 76.56 68 GLU A C 1
ATOM 514 O O . GLU A 1 68 ? -6.820 6.458 0.573 1.00 76.56 68 GLU A O 1
ATOM 519 N N . ILE A 1 69 ? -5.956 7.789 2.151 1.00 74.75 69 ILE A N 1
ATOM 520 C CA . ILE A 1 69 ? -6.495 7.050 3.289 1.00 74.75 69 ILE A CA 1
ATOM 521 C C . ILE A 1 69 ? -7.681 7.823 3.842 1.00 74.75 69 ILE A C 1
ATOM 523 O O . ILE A 1 69 ? -7.532 8.925 4.379 1.00 74.75 69 ILE A O 1
ATOM 527 N N . TYR A 1 70 ? -8.862 7.223 3.740 1.00 70.12 70 TYR A N 1
ATOM 528 C CA . TYR A 1 70 ? -10.073 7.793 4.306 1.00 70.12 70 TYR A CA 1
ATOM 529 C C . TYR A 1 70 ? -10.096 7.524 5.817 1.00 70.12 70 TYR A C 1
ATOM 531 O O . TYR A 1 70 ? -9.861 6.401 6.263 1.00 70.12 70 TYR A O 1
ATOM 539 N N . ASN A 1 71 ? -10.368 8.562 6.611 1.00 69.50 71 ASN A N 1
ATOM 540 C CA . ASN A 1 71 ? -10.277 8.555 8.078 1.00 69.50 71 ASN A CA 1
ATOM 541 C C . ASN A 1 71 ? -8.862 8.269 8.625 1.00 69.50 71 ASN A C 1
ATOM 543 O O . ASN A 1 71 ? -8.651 7.274 9.324 1.00 69.50 71 ASN A O 1
ATOM 547 N N . PRO A 1 72 ? -7.886 9.175 8.413 1.00 66.94 72 PRO A N 1
ATOM 548 C CA . PRO A 1 72 ? -6.517 9.011 8.919 1.00 66.94 72 PRO A CA 1
ATOM 549 C C . PRO A 1 72 ? -6.436 8.888 10.451 1.00 66.94 72 PRO A C 1
ATOM 551 O O . PRO A 1 72 ? -5.439 8.411 10.981 1.00 66.94 72 PRO A O 1
ATOM 554 N N . SER A 1 73 ? -7.484 9.263 11.191 1.00 71.94 73 SER A N 1
ATOM 555 C CA . SER A 1 73 ? -7.583 9.016 12.634 1.00 71.94 73 SER A CA 1
ATOM 556 C C . SER A 1 73 ? -7.512 7.527 12.999 1.00 71.94 73 SER A C 1
ATOM 558 O O . SER A 1 73 ? -6.971 7.211 14.059 1.00 71.94 73 SER A O 1
ATOM 560 N N . LEU A 1 74 ? -7.981 6.622 12.129 1.00 73.75 74 LEU A N 1
ATOM 561 C CA . LEU A 1 74 ? -7.882 5.170 12.323 1.00 73.75 74 LEU A CA 1
ATOM 562 C C . LEU A 1 74 ? -6.438 4.667 12.230 1.00 73.75 74 LEU A C 1
ATOM 564 O O . LEU A 1 74 ? -6.104 3.682 12.880 1.00 73.75 74 LEU A O 1
ATOM 568 N N . LEU A 1 75 ? -5.552 5.363 11.503 1.00 73.25 75 LEU A N 1
ATOM 569 C CA . LEU A 1 75 ? -4.141 4.969 11.401 1.00 73.25 75 LEU A CA 1
ATOM 570 C C . LEU A 1 75 ? -3.465 4.894 12.770 1.00 73.25 75 LEU A C 1
ATOM 572 O O . LEU A 1 75 ? -2.628 4.024 12.983 1.00 73.25 75 LEU A O 1
ATOM 576 N N . LYS A 1 76 ? -3.879 5.751 13.714 1.00 74.88 76 LYS A N 1
ATOM 577 C CA . LYS A 1 76 ? -3.335 5.815 15.079 1.00 74.88 76 LYS A CA 1
ATOM 578 C C . LYS A 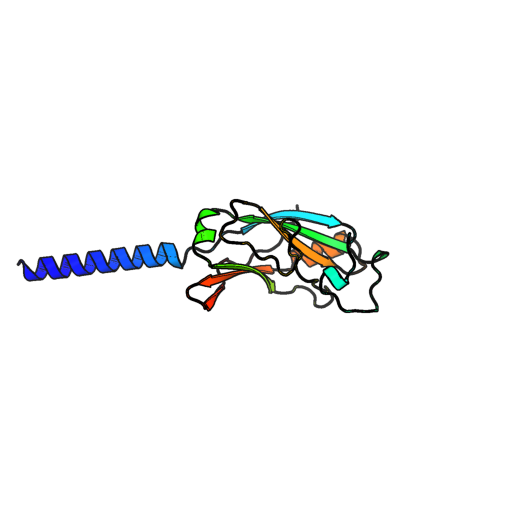1 76 ? -3.573 4.546 15.903 1.00 74.88 76 LYS A C 1
ATOM 580 O O . LYS A 1 76 ? -2.934 4.380 16.936 1.00 74.88 76 LYS A O 1
ATOM 585 N N . GLN A 1 77 ? -4.497 3.680 15.485 1.00 76.00 77 GLN A N 1
ATOM 586 C CA . GLN A 1 77 ? -4.777 2.406 16.157 1.00 76.00 77 GLN A CA 1
ATOM 587 C C . GLN A 1 77 ? -3.709 1.344 15.862 1.00 76.00 77 GLN A C 1
ATOM 589 O O . GLN A 1 77 ? -3.571 0.374 16.607 1.00 76.00 77 GLN A O 1
ATOM 594 N N . TYR A 1 78 ? -2.948 1.529 14.785 1.00 75.50 78 TYR A N 1
ATOM 595 C CA . TYR A 1 78 ? -1.908 0.612 14.338 1.00 75.50 78 TYR A CA 1
ATOM 596 C C . TYR A 1 78 ? -0.541 1.159 14.749 1.00 75.50 78 TYR A C 1
ATOM 598 O O . TYR A 1 78 ? -0.362 2.370 14.820 1.00 75.50 78 TYR A O 1
ATOM 606 N N . SER A 1 79 ? 0.442 0.294 15.016 1.00 71.00 79 SER A N 1
ATOM 607 C CA . SER A 1 79 ? 1.830 0.741 15.260 1.00 71.00 79 SER A CA 1
ATOM 608 C C . SER A 1 79 ? 2.656 0.869 13.976 1.00 71.00 79 SER A C 1
ATOM 610 O O . SER A 1 79 ? 3.642 1.603 13.937 1.00 71.00 79 SER A O 1
ATOM 612 N N . LEU A 1 80 ? 2.231 0.180 12.918 1.00 73.50 80 LEU A N 1
ATOM 613 C CA . LEU A 1 80 ? 2.823 0.198 11.586 1.00 73.50 80 LEU A CA 1
ATOM 614 C C . LEU A 1 80 ? 1.743 -0.184 10.579 1.00 73.50 80 LEU A C 1
ATOM 61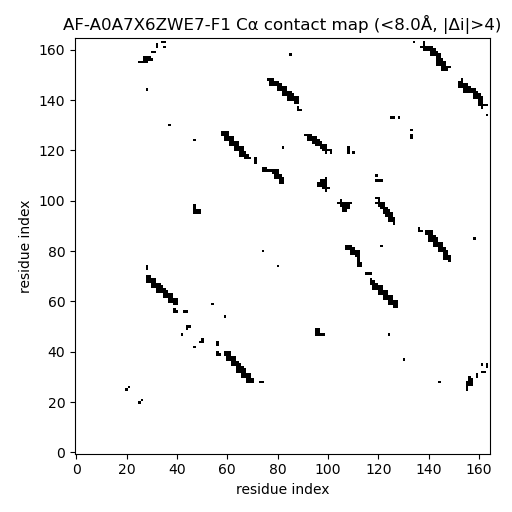6 O O . LEU A 1 80 ? 0.965 -1.093 10.878 1.00 73.50 80 LEU A O 1
ATOM 620 N N . VAL A 1 81 ? 1.725 0.452 9.409 1.00 74.25 81 VAL A N 1
ATOM 621 C CA . VAL A 1 81 ? 0.881 0.050 8.278 1.00 74.25 81 VAL A CA 1
ATOM 622 C C . VAL A 1 81 ? 1.747 -0.101 7.032 1.00 74.25 81 VAL A C 1
ATOM 624 O O . VAL A 1 81 ? 2.397 0.855 6.623 1.00 74.25 81 VAL A O 1
ATOM 627 N N . ASP A 1 82 ? 1.710 -1.283 6.421 1.00 75.44 82 ASP A N 1
ATOM 628 C CA . ASP A 1 82 ? 2.415 -1.600 5.178 1.00 75.44 82 ASP A CA 1
ATOM 629 C C . ASP A 1 82 ? 1.405 -1.872 4.062 1.00 75.44 82 ASP A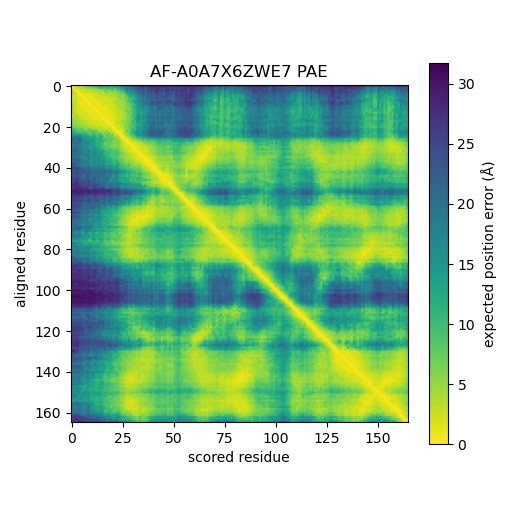 C 1
ATOM 631 O O . ASP A 1 82 ? 0.474 -2.663 4.258 1.00 75.44 82 ASP A O 1
ATOM 635 N N . ILE A 1 83 ? 1.631 -1.311 2.874 1.00 75.69 83 ILE A N 1
ATOM 636 C CA . ILE A 1 83 ? 0.912 -1.719 1.659 1.00 75.69 83 ILE A CA 1
ATOM 637 C C . ILE A 1 83 ? 1.641 -2.892 1.011 1.00 75.69 83 ILE A C 1
ATOM 639 O O . ILE A 1 83 ? 2.852 -2.848 0.802 1.00 75.69 83 ILE A O 1
ATOM 643 N N . LYS A 1 84 ? 0.902 -3.954 0.694 1.00 72.56 84 LYS A N 1
ATOM 644 C CA . LYS A 1 84 ? 1.435 -5.166 0.068 1.00 72.56 84 LYS A CA 1
ATOM 645 C C . LYS A 1 84 ? 0.642 -5.532 -1.169 1.00 72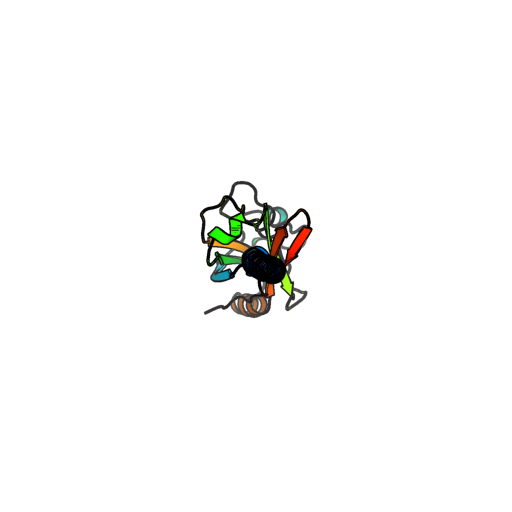.56 84 LYS A C 1
ATOM 647 O O . LYS A 1 84 ? -0.556 -5.270 -1.247 1.00 72.56 84 LYS A O 1
ATOM 652 N N . VAL A 1 85 ? 1.312 -6.206 -2.095 1.00 75.12 85 VAL A N 1
ATOM 653 C CA . VAL A 1 85 ? 0.643 -6.898 -3.194 1.00 75.12 85 VAL A CA 1
ATOM 654 C C . VAL A 1 85 ? -0.075 -8.115 -2.620 1.00 75.12 85 VAL A C 1
ATOM 656 O O . VAL A 1 85 ? 0.543 -8.965 -1.981 1.00 75.12 85 VAL A O 1
ATOM 659 N N . TYR A 1 86 ? -1.388 -8.145 -2.805 1.00 73.50 86 TYR A N 1
ATOM 660 C CA . TYR A 1 86 ? -2.276 -9.217 -2.371 1.00 73.50 86 TYR A CA 1
ATOM 661 C C . TYR A 1 86 ? -2.430 -10.279 -3.460 1.00 73.50 86 TYR A C 1
ATOM 663 O O . TYR A 1 86 ? -2.344 -11.470 -3.181 1.00 73.50 86 TYR A O 1
ATOM 671 N N . GLU A 1 87 ? -2.603 -9.836 -4.703 1.00 72.50 87 GLU A N 1
ATOM 672 C CA . GLU A 1 87 ? -2.744 -10.702 -5.869 1.00 72.50 87 GLU A CA 1
ATOM 673 C C . GLU A 1 87 ? -1.904 -10.108 -6.998 1.00 72.50 87 GLU A C 1
ATOM 675 O O . GLU A 1 87 ? -2.104 -8.952 -7.390 1.00 72.50 87 GLU A O 1
ATOM 680 N N . LYS A 1 88 ? -0.920 -10.878 -7.476 1.00 66.00 88 LYS A N 1
ATOM 681 C CA . LYS A 1 88 ? -0.183 -10.529 -8.690 1.00 66.00 88 LYS A CA 1
ATOM 682 C C . LYS A 1 88 ? -1.062 -10.891 -9.883 1.00 66.00 88 LYS A C 1
ATOM 684 O O . LYS A 1 88 ? -1.615 -11.983 -9.906 1.00 66.00 88 LYS A O 1
ATOM 689 N N . GLY A 1 89 ? -1.168 -9.982 -10.851 1.00 67.00 89 GLY A N 1
ATOM 690 C CA . GLY A 1 89 ? -1.714 -10.308 -12.167 1.00 67.00 89 GLY A CA 1
ATOM 691 C C . GLY A 1 89 ? -0.748 -11.235 -12.907 1.00 67.00 89 GLY A C 1
ATOM 692 O O . GLY A 1 89 ? -0.822 -12.450 -12.784 1.00 67.00 89 GLY A O 1
ATOM 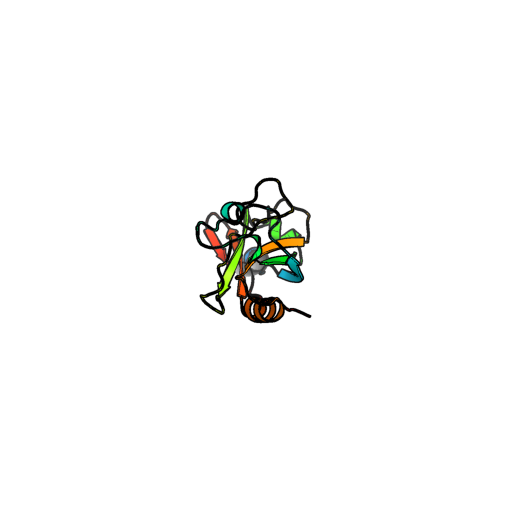693 N N . ASN A 1 90 ? 0.196 -10.653 -13.643 1.00 65.50 90 ASN A N 1
ATOM 694 C CA . ASN A 1 90 ? 1.204 -11.382 -14.414 1.00 65.50 90 ASN A CA 1
ATOM 695 C C . ASN A 1 90 ? 2.537 -11.530 -13.641 1.00 65.50 90 ASN A C 1
ATOM 697 O O . ASN A 1 90 ? 2.991 -10.588 -12.984 1.00 65.50 90 ASN A O 1
ATOM 701 N N . GLU A 1 91 ? 3.176 -12.704 -13.723 1.00 58.12 91 GLU A N 1
ATOM 702 C CA . GLU A 1 91 ? 4.467 -13.009 -13.080 1.00 58.12 91 GLU A CA 1
ATOM 703 C C . GLU A 1 91 ? 5.654 -12.249 -13.694 1.00 58.12 91 GLU A C 1
ATOM 705 O O . GLU A 1 91 ? 6.660 -12.041 -13.015 1.00 58.12 91 GLU A O 1
ATOM 710 N N . GLU A 1 92 ? 5.529 -11.774 -14.937 1.00 52.03 92 GLU A N 1
ATOM 711 C CA . GLU A 1 92 ? 6.576 -11.011 -15.637 1.00 52.03 92 GLU A CA 1
ATOM 712 C C . GLU A 1 92 ? 6.767 -9.583 -15.092 1.00 52.03 92 GLU A C 1
ATOM 714 O O . GLU A 1 92 ? 7.742 -8.901 -15.423 1.00 52.03 92 GLU A O 1
ATOM 719 N N . ILE A 1 93 ? 5.852 -9.105 -14.243 1.00 54.31 93 ILE A N 1
ATOM 720 C CA . ILE A 1 93 ? 5.976 -7.799 -13.595 1.00 54.31 93 ILE A CA 1
ATOM 721 C C . ILE A 1 93 ? 6.952 -7.925 -12.425 1.00 54.31 93 ILE A C 1
ATOM 723 O O . ILE A 1 93 ? 6.640 -8.472 -11.361 1.00 54.31 93 ILE A O 1
ATOM 727 N N . ILE A 1 94 ? 8.144 -7.362 -12.613 1.00 54.06 94 ILE A N 1
ATOM 728 C CA . ILE A 1 94 ? 9.165 -7.272 -11.570 1.00 54.06 94 ILE A CA 1
ATOM 729 C C . ILE A 1 94 ? 8.758 -6.177 -10.591 1.00 54.06 94 ILE A C 1
ATOM 731 O O . ILE A 1 94 ? 9.114 -5.011 -10.734 1.00 54.06 94 ILE A O 1
ATOM 735 N N . LEU A 1 95 ? 7.996 -6.573 -9.577 1.00 52.31 95 LEU A N 1
ATOM 736 C CA . LEU A 1 95 ? 7.612 -5.704 -8.475 1.00 52.31 95 LEU A CA 1
ATOM 737 C C . LEU A 1 95 ? 8.855 -5.286 -7.687 1.00 52.31 95 LEU A C 1
ATOM 739 O O . LEU A 1 95 ? 9.351 -6.023 -6.836 1.00 52.31 95 LEU A O 1
ATOM 743 N N . GLY A 1 96 ? 9.343 -4.087 -7.993 1.00 48.00 96 GLY A N 1
ATOM 744 C CA . GLY A 1 96 ? 10.306 -3.374 -7.167 1.00 48.00 96 GLY A CA 1
ATOM 745 C C . GLY A 1 96 ? 9.748 -3.127 -5.770 1.00 48.00 96 GLY A C 1
ATOM 746 O O . GLY A 1 96 ? 8.538 -2.976 -5.584 1.00 48.00 96 GLY A O 1
ATOM 747 N N . ASN A 1 97 ? 10.633 -3.077 -4.779 1.00 46.91 97 ASN A N 1
ATOM 748 C CA . ASN A 1 97 ? 10.265 -2.644 -3.444 1.00 46.91 97 ASN A CA 1
ATOM 749 C C . ASN A 1 97 ? 9.653 -1.242 -3.505 1.00 46.91 97 ASN A C 1
ATOM 751 O O . ASN A 1 97 ? 10.177 -0.322 -4.131 1.00 46.91 97 ASN A O 1
ATOM 755 N N . ILE A 1 98 ? 8.533 -1.114 -2.805 1.00 49.72 98 ILE A N 1
ATOM 756 C CA . ILE A 1 98 ? 7.741 0.100 -2.682 1.00 49.72 98 ILE A CA 1
ATOM 757 C C . ILE A 1 98 ? 8.603 1.195 -2.041 1.00 49.72 98 ILE A C 1
ATOM 759 O O . ILE A 1 98 ? 8.934 1.100 -0.858 1.00 49.72 98 ILE A O 1
ATOM 763 N N . ILE A 1 99 ? 8.971 2.218 -2.819 1.00 42.59 99 ILE A N 1
ATOM 764 C CA . ILE A 1 99 ? 9.696 3.397 -2.323 1.00 42.59 99 ILE A CA 1
ATOM 765 C C . ILE A 1 99 ? 8.703 4.489 -1.918 1.00 42.59 99 ILE A C 1
ATOM 767 O O . ILE A 1 99 ? 7.910 4.946 -2.745 1.00 42.59 99 ILE A O 1
ATOM 771 N N . ASP A 1 100 ? 8.804 4.922 -0.660 1.00 44.84 100 ASP A N 1
ATOM 772 C CA . ASP A 1 100 ? 8.208 6.149 -0.131 1.00 44.84 100 ASP A CA 1
ATOM 773 C C . ASP A 1 100 ? 8.976 7.373 -0.665 1.00 44.84 100 ASP A C 1
ATOM 775 O O . ASP A 1 100 ? 10.169 7.527 -0.408 1.00 44.84 100 ASP A O 1
ATOM 779 N N . MET A 1 101 ? 8.306 8.257 -1.406 1.00 39.62 101 MET A N 1
ATOM 780 C CA . MET A 1 101 ? 8.857 9.560 -1.812 1.00 39.62 101 MET A CA 1
ATOM 781 C C . MET A 1 101 ? 8.333 10.712 -0.933 1.00 39.62 101 MET A C 1
ATOM 783 O O . MET A 1 101 ? 8.119 11.827 -1.408 1.00 39.62 101 MET A O 1
ATOM 787 N N . GLY A 1 102 ? 8.112 10.444 0.356 1.00 40.38 102 GLY A N 1
ATOM 788 C CA . GLY A 1 102 ? 7.627 11.408 1.340 1.00 40.38 102 GLY A CA 1
ATOM 789 C C . GLY A 1 102 ? 8.330 11.400 2.706 1.00 40.38 102 GLY A C 1
ATOM 790 O O . GLY A 1 102 ? 8.003 12.280 3.510 1.00 40.38 102 GLY A O 1
ATOM 791 N N . GLY A 1 103 ? 9.277 10.499 2.988 1.00 33.62 103 GLY A N 1
ATOM 792 C CA . GLY A 1 103 ? 9.975 10.409 4.279 1.00 33.62 103 GLY A CA 1
ATOM 793 C C . GLY A 1 103 ? 11.371 9.776 4.176 1.00 33.62 103 GLY A C 1
ATOM 794 O O . GLY A 1 103 ? 11.599 8.887 3.367 1.00 33.62 103 GLY A O 1
ATOM 795 N N . GLU A 1 104 ? 12.312 10.249 4.999 1.00 30.09 104 GLU A N 1
ATOM 796 C CA . GLU A 1 104 ? 13.788 10.108 4.928 1.00 30.09 104 GLU A CA 1
ATOM 797 C C . GLU A 1 104 ? 14.407 8.689 4.917 1.00 30.09 104 GLU A C 1
ATOM 799 O O . GLU A 1 104 ? 15.615 8.539 5.068 1.00 30.09 104 GLU A O 1
ATOM 804 N N . SER A 1 105 ? 13.643 7.615 4.755 1.00 34.00 105 SER A N 1
ATOM 805 C CA . SER A 1 105 ? 14.206 6.257 4.766 1.00 34.00 105 SER A CA 1
ATOM 806 C C . SER A 1 105 ? 13.371 5.342 3.887 1.00 34.00 105 SER A C 1
ATOM 808 O O . SER A 1 105 ? 12.501 4.616 4.357 1.00 34.00 105 SER A O 1
ATOM 810 N N . GLY A 1 106 ? 13.626 5.415 2.581 1.00 34.41 106 GLY A N 1
ATOM 811 C CA . GLY A 1 106 ? 13.035 4.510 1.607 1.00 34.41 106 GLY A CA 1
ATOM 812 C C . GLY A 1 106 ? 13.350 3.065 1.975 1.00 34.41 106 GLY A C 1
ATOM 813 O O . GLY A 1 106 ? 14.497 2.653 1.869 1.00 34.41 106 GLY A O 1
ATOM 814 N N . LEU A 1 107 ? 12.338 2.336 2.442 1.00 32.19 107 LEU A N 1
ATOM 815 C CA . LEU A 1 107 ? 12.248 0.878 2.506 1.00 32.19 107 LEU A CA 1
ATOM 816 C C . LEU A 1 107 ? 10.822 0.539 2.962 1.00 32.19 107 LEU A C 1
ATOM 818 O O . LEU A 1 107 ? 10.462 0.801 4.107 1.00 32.19 107 LEU A O 1
ATOM 822 N N . VAL A 1 108 ? 10.037 -0.067 2.062 1.00 46.00 108 VAL A N 1
ATOM 823 C CA . VAL A 1 108 ? 8.623 -0.449 2.250 1.00 46.00 108 VAL A CA 1
ATOM 824 C C . VAL A 1 108 ? 7.702 0.775 2.357 1.00 46.00 108 VAL A C 1
ATOM 826 O O . VAL A 1 108 ? 8.004 1.724 3.074 1.00 46.00 108 VAL A O 1
ATOM 829 N N . GLY A 1 109 ? 6.559 0.756 1.656 1.00 51.84 109 GLY A N 1
ATOM 830 C CA . GLY A 1 109 ? 5.494 1.764 1.773 1.00 51.84 109 GLY A CA 1
ATOM 831 C C . GLY A 1 109 ? 4.868 1.722 3.164 1.00 51.84 109 GLY A C 1
ATOM 832 O O . GLY A 1 109 ? 3.791 1.159 3.355 1.00 51.84 109 GLY A O 1
ATOM 833 N N . THR A 1 110 ? 5.614 2.248 4.127 1.00 53.69 110 THR A N 1
ATOM 834 C CA . THR A 1 110 ? 5.372 2.157 5.555 1.00 53.69 110 THR A CA 1
ATOM 835 C C . THR A 1 110 ? 4.758 3.469 5.992 1.00 53.69 110 THR A C 1
ATOM 837 O O . THR A 1 110 ? 5.433 4.492 6.114 1.00 53.69 110 THR A O 1
ATOM 840 N N . ILE A 1 111 ? 3.460 3.455 6.245 1.00 59.50 111 ILE A N 1
ATOM 841 C CA . ILE A 1 111 ? 2.759 4.635 6.728 1.00 59.50 111 ILE A CA 1
ATOM 842 C C . ILE A 1 111 ? 2.971 4.679 8.235 1.00 59.50 111 ILE A C 1
ATOM 844 O O . ILE A 1 111 ? 2.468 3.827 8.974 1.00 59.50 111 ILE A O 1
ATOM 848 N N . LYS A 1 112 ? 3.733 5.673 8.708 1.00 62.97 112 LYS A N 1
ATOM 849 C CA . LYS A 1 112 ? 3.856 5.906 10.148 1.00 62.97 112 LYS A CA 1
ATOM 850 C C . LYS A 1 112 ? 2.494 6.352 10.698 1.00 62.97 112 LYS A C 1
ATOM 852 O O . LYS A 1 112 ? 1.963 7.355 10.225 1.00 62.97 112 LYS A O 1
ATOM 857 N N . PRO A 1 113 ? 1.965 5.690 11.738 1.00 59.38 113 PRO A N 1
ATOM 858 C CA . PRO A 1 113 ? 0.698 6.056 12.384 1.00 59.38 113 PRO A CA 1
ATOM 859 C C . PRO A 1 113 ? 0.644 7.486 12.934 1.00 59.38 113 PRO A C 1
ATOM 861 O O . PRO A 1 113 ? -0.433 8.048 13.120 1.00 59.38 113 PRO A O 1
ATOM 864 N N . SER A 1 114 ? 1.809 8.078 13.218 1.00 59.34 114 SER A N 1
ATOM 865 C CA . SER A 1 114 ? 1.942 9.472 13.649 1.00 59.34 114 SER A CA 1
ATOM 866 C C . SER A 1 114 ? 1.827 10.485 12.504 1.00 59.34 114 SER A C 1
ATOM 868 O O . SER A 1 114 ? 1.765 11.685 12.769 1.00 59.34 114 SER A O 1
ATOM 870 N N . SER A 1 115 ? 1.798 10.034 11.246 1.00 60.81 115 SER A N 1
ATOM 871 C CA . SER A 1 115 ? 1.645 10.901 10.081 1.00 60.81 115 SER A CA 1
ATOM 872 C C . SER A 1 115 ? 0.236 11.488 10.029 1.00 60.81 115 SER A C 1
ATOM 874 O O . SER A 1 115 ? -0.758 10.770 10.082 1.00 60.81 115 SER A O 1
ATOM 876 N N . THR A 1 116 ? 0.144 12.809 9.884 1.00 58.22 116 THR A N 1
ATOM 877 C CA . THR A 1 116 ? -1.118 13.515 9.609 1.00 58.22 116 THR A CA 1
ATOM 878 C C . THR A 1 116 ? -1.470 13.528 8.121 1.00 58.22 116 THR A C 1
ATOM 880 O O . THR A 1 116 ? -2.506 14.074 7.745 1.00 58.22 116 THR A O 1
ATOM 883 N N . ARG A 1 117 ? -0.620 12.956 7.257 1.00 58.81 117 ARG A N 1
ATOM 884 C CA . ARG A 1 117 ? -0.833 12.960 5.808 1.00 58.81 117 ARG A CA 1
ATOM 885 C C . ARG A 1 117 ? -1.965 12.010 5.435 1.00 58.81 117 ARG A C 1
ATOM 887 O O . ARG A 1 117 ? -1.954 10.841 5.809 1.00 58.81 117 ARG A O 1
ATOM 894 N N . SER A 1 118 ? -2.903 12.511 4.638 1.00 56.25 118 SER A N 1
ATOM 895 C CA . SER A 1 118 ? -3.964 11.704 4.033 1.00 56.25 118 SER A CA 1
ATOM 896 C C . SER A 1 118 ? -3.491 10.928 2.804 1.00 56.25 118 SER A C 1
ATOM 898 O O . SER A 1 118 ? -4.173 9.995 2.400 1.00 56.25 118 SER A O 1
ATOM 900 N N . CYS A 1 119 ? -2.346 11.292 2.211 1.00 57.47 119 CYS A N 1
ATOM 901 C CA . CYS A 1 119 ? -1.827 10.690 0.983 1.00 57.47 119 CYS A CA 1
ATOM 902 C C . CYS A 1 119 ? -0.436 10.069 1.179 1.00 57.47 119 CYS A C 1
ATOM 904 O O . CYS A 1 119 ? 0.414 10.667 1.842 1.00 57.47 119 CYS A O 1
ATOM 906 N N . ASN A 1 120 ? -0.197 8.906 0.566 1.00 63.97 120 ASN A N 1
ATOM 907 C CA . ASN A 1 120 ? 1.092 8.204 0.549 1.00 63.97 120 ASN A CA 1
ATOM 908 C C . ASN A 1 120 ? 1.356 7.599 -0.833 1.00 63.97 120 ASN A C 1
ATOM 910 O O . ASN A 1 120 ? 0.411 7.222 -1.515 1.00 63.97 120 ASN A O 1
ATOM 914 N N . ASN A 1 121 ? 2.622 7.459 -1.226 1.00 59.84 121 ASN A N 1
ATOM 915 C CA . ASN A 1 121 ? 2.981 6.965 -2.556 1.00 59.84 121 ASN A CA 1
ATOM 916 C C . ASN A 1 121 ? 3.514 5.530 -2.487 1.00 59.84 121 ASN A C 1
ATOM 918 O O . ASN A 1 121 ? 4.335 5.200 -1.632 1.00 59.84 121 ASN A O 1
ATOM 922 N N . VAL A 1 122 ? 3.059 4.688 -3.410 1.00 63.59 122 VAL A N 1
ATOM 923 C CA . VAL A 1 122 ? 3.524 3.321 -3.627 1.00 63.59 122 VAL A CA 1
ATOM 924 C C . VAL A 1 122 ? 4.213 3.260 -4.978 1.00 63.59 122 VAL A C 1
ATOM 926 O O . VAL A 1 122 ? 3.592 3.507 -6.002 1.00 63.59 122 VAL A O 1
ATOM 929 N N . THR A 1 123 ? 5.494 2.915 -4.991 1.00 62.41 123 THR A N 1
ATOM 930 C CA . THR A 1 123 ? 6.268 2.840 -6.231 1.00 62.41 123 THR A CA 1
ATOM 931 C C . THR A 1 123 ? 6.397 1.394 -6.710 1.00 62.41 123 THR A C 1
ATOM 933 O O . THR A 1 123 ? 6.822 0.533 -5.947 1.00 62.41 123 THR A O 1
ATOM 936 N N . LEU A 1 124 ? 6.051 1.127 -7.966 1.00 67.06 124 LEU A N 1
ATOM 937 C CA . LEU A 1 124 ? 6.157 -0.164 -8.641 1.00 67.06 124 LEU A CA 1
ATOM 938 C C . LEU A 1 124 ? 7.184 -0.047 -9.767 1.00 67.06 124 LEU A C 1
ATOM 940 O O . LEU A 1 124 ? 7.127 0.890 -10.564 1.00 67.06 124 LEU A O 1
ATOM 944 N N . LEU A 1 125 ? 8.106 -1.004 -9.856 1.00 64.81 125 LEU A N 1
ATOM 945 C CA . LEU A 1 125 ? 8.964 -1.133 -11.033 1.00 64.81 125 LEU A CA 1
ATOM 946 C C . LEU A 1 125 ? 8.270 -1.948 -12.115 1.00 64.81 125 LEU A C 1
ATOM 948 O O . LEU A 1 125 ? 7.548 -2.902 -11.835 1.00 64.81 125 LEU A O 1
ATOM 952 N N . LEU A 1 126 ? 8.486 -1.539 -13.357 1.00 66.31 126 LEU A N 1
ATOM 953 C CA . LEU A 1 126 ? 7.790 -2.056 -14.517 1.00 66.31 126 LEU A CA 1
ATOM 954 C C . LEU A 1 126 ? 8.791 -2.339 -15.628 1.00 66.31 126 LEU A C 1
ATOM 956 O O . LEU A 1 126 ? 9.714 -1.561 -15.879 1.00 66.31 126 LEU A O 1
ATOM 960 N N . SER A 1 127 ? 8.594 -3.479 -16.285 1.00 66.69 127 SER A N 1
ATOM 961 C CA . SER A 1 127 ? 9.454 -3.952 -17.371 1.00 66.69 127 SER A CA 1
ATOM 962 C C . SER A 1 127 ? 9.482 -2.994 -18.575 1.00 66.69 127 SER A C 1
ATOM 964 O O . SER A 1 127 ? 8.677 -2.066 -18.670 1.00 66.69 127 SER A O 1
ATOM 966 N N . ASN A 1 128 ? 10.407 -3.250 -19.508 1.00 65.12 128 ASN A N 1
ATOM 967 C CA . ASN A 1 128 ? 10.617 -2.504 -20.757 1.00 65.12 128 ASN A CA 1
ATOM 968 C C . ASN A 1 128 ? 9.486 -2.697 -21.784 1.00 65.12 128 ASN A C 1
ATOM 970 O O . ASN A 1 128 ? 9.704 -3.164 -22.904 1.00 65.12 128 ASN A O 1
ATOM 974 N N . LYS A 1 129 ? 8.255 -2.422 -21.369 1.00 69.69 129 LYS A N 1
ATOM 975 C CA . LYS A 1 129 ? 7.040 -2.510 -22.177 1.00 69.69 129 LYS A CA 1
ATOM 976 C C . LYS A 1 129 ? 6.446 -1.117 -22.344 1.00 69.69 129 LYS A C 1
ATOM 978 O O . LYS A 1 129 ? 6.818 -0.178 -21.634 1.00 69.69 129 LYS A O 1
ATOM 983 N N . ASP A 1 130 ? 5.550 -0.980 -23.311 1.00 77.25 130 ASP A N 1
ATOM 984 C CA . ASP A 1 130 ? 4.851 0.274 -23.548 1.00 77.25 130 ASP A CA 1
ATOM 985 C C . ASP A 1 130 ? 3.974 0.657 -22.349 1.00 77.25 130 ASP A C 1
ATOM 987 O O . ASP A 1 130 ? 3.480 -0.189 -21.603 1.00 77.25 130 ASP A O 1
ATOM 991 N N . GLU A 1 131 ? 3.791 1.961 -22.166 1.00 76.94 131 GLU A N 1
ATOM 992 C CA . GLU A 1 131 ? 3.053 2.529 -21.040 1.00 76.94 131 GLU A CA 1
ATOM 993 C C . GLU A 1 131 ? 1.625 1.973 -20.933 1.00 76.94 131 GLU A C 1
ATOM 995 O O . GLU A 1 131 ? 1.179 1.639 -19.838 1.00 76.94 131 GLU A O 1
ATOM 1000 N N . ASN A 1 132 ? 0.936 1.788 -22.063 1.00 80.56 132 ASN A N 1
ATOM 1001 C CA . ASN A 1 132 ? -0.439 1.289 -22.081 1.00 80.56 132 ASN A CA 1
ATOM 1002 C C . ASN A 1 132 ? -0.526 -0.164 -21.607 1.00 80.56 132 ASN A C 1
ATOM 1004 O O . ASN A 1 132 ? -1.387 -0.488 -20.788 1.00 80.56 132 ASN A O 1
ATOM 1008 N N . TYR A 1 133 ? 0.373 -1.031 -22.075 1.00 79.19 133 TYR A N 1
ATOM 1009 C CA . TYR A 1 133 ? 0.483 -2.398 -21.567 1.00 79.19 133 TYR A CA 1
ATOM 1010 C C . TYR A 1 133 ? 0.758 -2.408 -20.063 1.00 79.19 133 TYR A C 1
ATOM 1012 O O . TYR A 1 133 ? 0.100 -3.123 -19.308 1.00 79.19 133 TYR A O 1
ATOM 1020 N N . LEU A 1 134 ? 1.691 -1.570 -19.607 1.00 75.25 134 LEU A N 1
ATOM 1021 C CA . LEU A 1 134 ? 2.029 -1.476 -18.193 1.00 75.25 134 LEU A CA 1
ATOM 1022 C C . LEU A 1 134 ? 0.837 -1.025 -17.345 1.00 75.25 134 LEU A C 1
ATOM 1024 O O . LEU A 1 134 ? 0.571 -1.647 -16.321 1.00 75.25 134 LEU A O 1
ATOM 1028 N N . LEU A 1 135 ? 0.083 -0.011 -17.774 1.00 78.31 135 LEU A N 1
ATOM 1029 C CA . LEU A 1 135 ? -1.134 0.431 -17.085 1.00 78.31 135 LEU A CA 1
ATOM 1030 C C . LEU A 1 135 ? -2.169 -0.699 -17.003 1.00 78.31 135 LEU A C 1
ATOM 1032 O O . LEU A 1 135 ? -2.695 -0.971 -15.925 1.00 78.31 135 LEU A O 1
ATOM 1036 N N . GLN A 1 136 ? -2.422 -1.412 -18.103 1.00 78.75 136 GLN A N 1
ATOM 1037 C CA . GLN A 1 136 ? -3.369 -2.534 -18.110 1.00 78.75 136 GLN A CA 1
ATOM 1038 C C . GLN A 1 136 ? -2.961 -3.655 -17.151 1.00 78.75 136 GLN A C 1
ATOM 1040 O O . GLN A 1 136 ? -3.810 -4.235 -16.475 1.00 78.75 136 GLN A O 1
ATOM 1045 N N . GLU A 1 137 ? -1.670 -3.963 -17.080 1.00 76.44 137 GLU A N 1
ATOM 1046 C CA . GLU A 1 137 ? -1.140 -4.991 -16.189 1.00 76.44 137 GLU A CA 1
ATOM 1047 C C . GLU A 1 137 ? -1.166 -4.556 -14.718 1.00 76.44 137 GLU A C 1
ATOM 1049 O O . GLU A 1 137 ? -1.539 -5.332 -13.839 1.00 76.44 137 GLU A O 1
ATOM 1054 N N . ILE A 1 138 ? -0.856 -3.291 -14.445 1.00 75.88 138 ILE A N 1
ATOM 1055 C CA . ILE A 1 138 ? -0.913 -2.684 -13.112 1.00 75.88 138 ILE A CA 1
ATOM 1056 C C . ILE A 1 138 ? -2.346 -2.636 -12.575 1.00 75.88 138 ILE A C 1
ATOM 1058 O O . ILE A 1 138 ? -2.562 -2.925 -11.398 1.00 75.88 138 ILE A O 1
ATOM 1062 N N . ALA A 1 139 ? -3.334 -2.343 -13.426 1.00 79.94 139 ALA A N 1
ATOM 1063 C CA . ALA A 1 139 ? -4.752 -2.355 -13.056 1.00 79.94 139 ALA A CA 1
ATOM 1064 C C . ALA A 1 139 ? -5.234 -3.730 -12.557 1.00 79.94 139 ALA A C 1
ATOM 1066 O O . ALA A 1 139 ? -6.195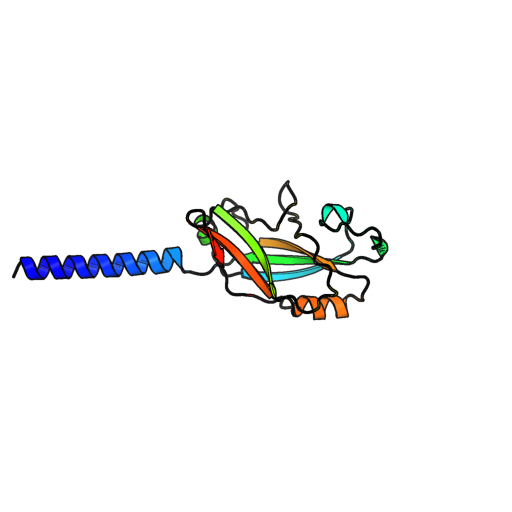 -3.808 -11.792 1.00 79.94 139 ALA A O 1
ATOM 1067 N N . LYS A 1 140 ? -4.558 -4.816 -12.956 1.00 79.38 140 LYS A N 1
ATOM 1068 C CA . LYS A 1 140 ? -4.862 -6.187 -12.512 1.00 79.38 140 LYS A CA 1
ATOM 1069 C C . LYS A 1 140 ? -4.247 -6.525 -11.151 1.00 79.38 140 LYS A C 1
ATOM 1071 O O . LYS A 1 140 ? -4.612 -7.541 -10.564 1.00 79.38 140 LYS A O 1
ATOM 1076 N N . ILE A 1 141 ? -3.321 -5.709 -10.642 1.00 77.69 141 ILE A N 1
ATOM 1077 C CA . ILE A 1 141 ? -2.671 -5.940 -9.350 1.00 77.69 141 ILE A CA 1
ATOM 1078 C C . ILE A 1 141 ? -3.617 -5.504 -8.233 1.00 77.69 141 ILE A C 1
ATOM 1080 O O . ILE A 1 141 ? -4.078 -4.360 -8.196 1.00 77.69 141 ILE A O 1
ATOM 1084 N N . LYS A 1 142 ? -3.8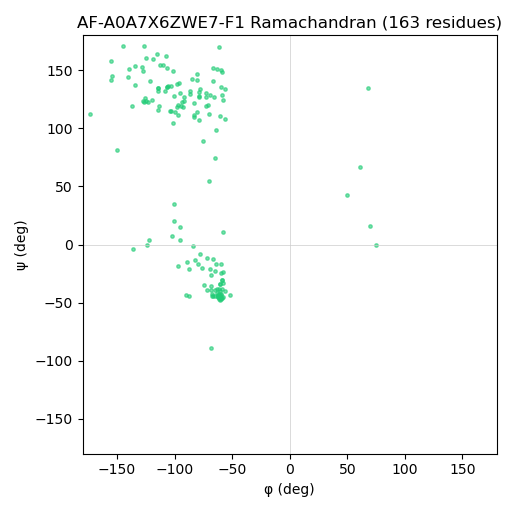59 -6.407 -7.280 1.00 81.81 142 LYS A N 1
ATOM 1085 C CA . LYS A 1 142 ? -4.590 -6.073 -6.054 1.00 81.81 142 LYS A CA 1
ATOM 1086 C C . LYS A 1 142 ? -3.624 -5.802 -4.920 1.00 81.81 142 LYS A C 1
ATOM 1088 O O . LYS A 1 142 ? -2.672 -6.553 -4.699 1.00 81.81 142 LYS A O 1
ATOM 1093 N N . PHE A 1 143 ? -3.924 -4.770 -4.151 1.00 79.50 143 PHE A N 1
ATOM 1094 C CA . PHE A 1 143 ? -3.171 -4.347 -2.982 1.00 79.50 143 PHE A CA 1
ATOM 1095 C C . PHE A 1 143 ? -3.988 -4.555 -1.717 1.00 79.50 143 PHE A C 1
ATOM 1097 O O . PHE A 1 143 ? -5.216 -4.543 -1.746 1.00 79.50 143 PHE A O 1
ATOM 1104 N N . VAL A 1 144 ? -3.300 -4.715 -0.593 1.00 83.81 144 VAL A N 1
ATOM 1105 C CA . VAL A 1 144 ? -3.911 -4.743 0.734 1.00 83.81 144 VAL A CA 1
ATOM 1106 C C . VAL A 1 144 ? -3.023 -4.003 1.726 1.00 83.81 144 VAL A C 1
ATOM 1108 O O . VAL A 1 144 ? -1.795 -4.080 1.651 1.00 83.81 144 VAL A O 1
ATOM 1111 N N . ALA A 1 145 ? -3.630 -3.302 2.678 1.00 81.44 145 ALA A N 1
ATOM 1112 C CA . ALA A 1 145 ? -2.923 -2.781 3.833 1.00 81.44 145 ALA A CA 1
ATOM 1113 C C . ALA A 1 145 ? -2.864 -3.833 4.935 1.00 81.44 145 ALA A C 1
ATOM 1115 O O . ALA A 1 145 ? -3.869 -4.442 5.314 1.00 81.44 145 ALA A O 1
ATOM 1116 N N . THR A 1 146 ? -1.670 -4.010 5.484 1.00 81.56 146 THR A N 1
ATOM 1117 C CA . THR A 1 146 ? -1.444 -4.813 6.682 1.00 81.56 146 THR A CA 1
ATOM 1118 C C . THR A 1 146 ? -0.981 -3.919 7.817 1.00 81.56 146 THR A C 1
ATOM 1120 O O . THR A 1 146 ? -0.122 -3.070 7.614 1.00 81.56 146 THR A O 1
ATOM 1123 N N . GLY A 1 147 ? -1.544 -4.107 9.005 1.00 78.50 147 GLY A N 1
ATOM 1124 C CA . GLY A 1 147 ? -1.203 -3.353 10.205 1.00 78.50 147 GLY A CA 1
ATOM 1125 C C . GLY A 1 147 ? -0.667 -4.254 11.307 1.00 78.50 147 GLY A C 1
ATOM 1126 O O . GLY A 1 147 ? -0.922 -5.458 11.304 1.00 78.50 147 GLY A O 1
ATOM 1127 N N . ILE A 1 148 ? 0.062 -3.690 12.269 1.00 79.31 148 ILE A N 1
ATOM 1128 C CA . ILE A 1 148 ? 0.411 -4.390 13.514 1.00 79.31 148 ILE A CA 1
ATOM 1129 C C . ILE A 1 148 ? -0.566 -3.968 14.617 1.00 79.31 148 ILE A C 1
ATOM 1131 O O . ILE A 1 148 ? -0.602 -2.800 15.006 1.00 79.31 148 ILE A O 1
ATOM 1135 N N . ILE A 1 149 ? -1.320 -4.938 15.139 1.00 78.00 149 ILE A N 1
ATOM 1136 C CA . ILE A 1 149 ? -2.258 -4.787 16.260 1.00 78.00 149 ILE A CA 1
ATOM 1137 C C . ILE A 1 149 ? -1.842 -5.788 17.341 1.00 78.00 149 ILE A C 1
ATOM 1139 O O . ILE A 1 149 ? -1.742 -6.986 17.069 1.00 78.00 149 ILE A O 1
ATOM 1143 N N . PHE A 1 150 ? -1.560 -5.310 18.557 1.00 80.94 150 PHE A N 1
ATOM 1144 C CA . PHE A 1 150 ? -1.087 -6.144 19.678 1.00 80.94 150 PHE A CA 1
ATOM 1145 C C . PHE A 1 150 ? 0.096 -7.064 19.315 1.00 80.94 150 PHE A C 1
ATOM 1147 O O . PHE A 1 150 ? 0.121 -8.245 19.655 1.00 80.94 150 PHE A O 1
ATOM 1154 N N . GLY A 1 151 ? 1.067 -6.536 18.564 1.00 81.12 151 GLY A N 1
ATOM 1155 C CA . GLY A 1 151 ? 2.261 -7.281 18.146 1.00 81.12 151 GLY A CA 1
ATOM 1156 C C . GLY A 1 151 ? 2.030 -8.309 17.032 1.00 81.12 151 GLY A C 1
ATOM 1157 O O . GLY A 1 151 ? 2.987 -8.939 16.590 1.00 81.12 151 GLY A O 1
ATOM 1158 N N . LYS A 1 152 ? 0.798 -8.470 16.533 1.00 83.69 152 LYS A N 1
ATOM 1159 C CA . LYS A 1 152 ? 0.483 -9.360 15.408 1.00 83.69 152 LYS A CA 1
ATOM 1160 C C . LYS A 1 152 ? 0.204 -8.562 14.145 1.00 83.69 152 LYS A C 1
ATOM 1162 O O . LYS A 1 152 ? -0.543 -7.585 14.174 1.00 83.69 152 LYS A O 1
ATOM 1167 N N . ARG A 1 153 ? 0.779 -9.008 13.026 1.00 81.69 153 ARG A N 1
ATOM 1168 C CA . ARG A 1 153 ? 0.492 -8.448 11.703 1.00 81.69 153 ARG A CA 1
ATOM 1169 C C . ARG A 1 153 ? -0.841 -8.997 11.193 1.00 81.69 153 ARG A C 1
ATOM 1171 O O . ARG A 1 153 ? -1.030 -10.209 11.179 1.00 81.69 153 ARG A O 1
ATOM 1178 N N . GLN A 1 154 ? -1.746 -8.114 10.790 1.00 85.06 154 GLN A N 1
ATOM 1179 C CA . GLN A 1 154 ? -3.092 -8.448 10.324 1.00 85.06 154 GLN A CA 1
ATOM 1180 C C . GLN A 1 154 ? -3.422 -7.671 9.052 1.00 85.06 154 GLN A C 1
ATOM 1182 O O . GLN A 1 154 ? -2.862 -6.602 8.816 1.00 85.06 154 GLN A O 1
ATOM 1187 N N . ILE A 1 155 ? -4.318 -8.212 8.228 1.00 84.00 155 ILE A N 1
ATOM 1188 C CA . ILE A 1 155 ? -4.926 -7.469 7.121 1.00 84.00 155 ILE A CA 1
ATOM 1189 C C . ILE A 1 155 ? -5.904 -6.465 7.722 1.00 84.00 155 ILE A C 1
ATOM 1191 O O . ILE A 1 155 ? -6.760 -6.845 8.517 1.00 84.00 155 ILE A O 1
ATOM 1195 N N . ILE A 1 156 ? -5.749 -5.196 7.356 1.00 82.88 156 ILE A N 1
ATOM 1196 C CA . ILE A 1 156 ? -6.533 -4.095 7.920 1.00 82.88 156 ILE A CA 1
ATOM 1197 C C . ILE A 1 156 ? -7.269 -3.292 6.857 1.00 82.88 156 ILE A C 1
ATOM 1199 O O . ILE A 1 156 ? -7.967 -2.364 7.218 1.00 82.88 156 ILE A O 1
ATOM 1203 N N . SER A 1 157 ? -7.149 -3.618 5.571 1.00 84.19 157 SER A N 1
ATOM 1204 C CA . SER A 1 157 ? -8.019 -3.075 4.523 1.00 84.19 157 SER A CA 1
ATOM 1205 C C . SER A 1 157 ? -8.674 -4.206 3.746 1.00 84.19 157 SER A C 1
ATOM 1207 O O . SER A 1 157 ? -8.174 -5.332 3.719 1.00 84.19 157 SER A O 1
ATOM 1209 N N . MET A 1 158 ? -9.763 -3.896 3.047 1.00 85.75 158 MET A N 1
ATOM 1210 C CA . MET A 1 158 ? -10.179 -4.749 1.936 1.00 85.75 158 MET A CA 1
ATOM 1211 C C . MET A 1 158 ? -9.135 -4.675 0.808 1.00 85.75 158 MET A C 1
ATOM 1213 O O . MET A 1 158 ? -8.449 -3.649 0.688 1.00 85.75 158 MET A O 1
ATOM 1217 N N . PRO A 1 159 ? -8.980 -5.735 -0.008 1.00 84.75 159 PRO A N 1
ATOM 1218 C CA . PRO A 1 159 ? -8.173 -5.656 -1.212 1.00 84.75 159 PRO A CA 1
ATOM 1219 C C . PRO A 1 159 ? -8.720 -4.587 -2.160 1.00 84.75 159 PRO A C 1
ATOM 1221 O O . PRO A 1 159 ? -9.927 -4.527 -2.395 1.00 84.75 159 PRO A O 1
ATOM 1224 N N . PHE A 1 160 ? -7.841 -3.767 -2.723 1.00 80.38 160 PHE A N 1
ATOM 1225 C CA . PHE A 1 160 ? -8.203 -2.724 -3.679 1.00 80.38 160 PHE A CA 1
ATOM 1226 C C . PHE A 1 160 ? -7.354 -2.840 -4.943 1.00 80.38 160 PHE A C 1
ATOM 1228 O O . PHE A 1 160 ? -6.218 -3.312 -4.904 1.00 80.38 160 PHE A O 1
ATOM 1235 N N . SER A 1 161 ? -7.932 -2.447 -6.075 1.00 79.69 161 SER A N 1
ATOM 1236 C CA . SER A 1 161 ? -7.252 -2.421 -7.376 1.00 79.69 161 SER A CA 1
ATOM 1237 C C . SER A 1 161 ? -6.971 -0.979 -7.776 1.00 79.69 161 SER A C 1
ATOM 1239 O O . SER A 1 161 ? -7.573 -0.046 -7.240 1.00 79.69 161 SER A O 1
ATOM 1241 N N . LEU A 1 162 ? -6.064 -0.793 -8.723 1.00 75.31 162 LEU A N 1
ATOM 1242 C CA . LEU A 1 162 ? -5.762 0.525 -9.262 1.00 75.31 162 LEU A CA 1
ATOM 1243 C C . LEU A 1 162 ? -6.834 0.890 -10.291 1.00 75.31 162 LEU A C 1
ATOM 1245 O O . LEU A 1 162 ? -6.943 0.228 -11.319 1.00 75.31 162 LEU A O 1
ATOM 1249 N N . SER A 1 163 ? -7.650 1.914 -10.012 1.00 66.44 163 SER A N 1
ATOM 1250 C CA . SER A 1 163 ? -8.529 2.486 -11.035 1.00 66.44 163 SER A CA 1
ATOM 1251 C C . SER A 1 163 ? -7.726 3.485 -11.853 1.00 66.44 163 SER A C 1
ATOM 1253 O O . SER A 1 163 ? -7.342 4.543 -11.351 1.00 66.44 163 SER A O 1
ATOM 1255 N N . ILE A 1 164 ? -7.451 3.129 -13.098 1.00 63.84 164 ILE A N 1
ATOM 1256 C CA . ILE A 1 164 ? -6.775 3.997 -14.053 1.00 63.84 164 ILE A CA 1
ATOM 1257 C C . ILE A 1 164 ? -7.890 4.643 -14.875 1.00 63.84 164 ILE A C 1
ATOM 1259 O O . ILE A 1 164 ? -8.610 3.929 -15.573 1.00 63.84 164 ILE A O 1
ATOM 1263 N N . ASN A 1 165 ? -8.083 5.952 -14.703 1.00 54.12 165 ASN A N 1
ATOM 1264 C CA . ASN A 1 165 ? -9.004 6.758 -15.510 1.00 54.12 165 ASN A CA 1
ATOM 1265 C C . ASN A 1 165 ? -8.263 7.379 -16.689 1.00 54.12 165 ASN A C 1
ATOM 1267 O O . ASN A 1 165 ? -7.105 7.800 -16.471 1.00 54.12 165 ASN A O 1
#